Protein AF-0000000084541841 (afdb_homodimer)

Structure (mmCIF, N/CA/C/O backbone):
data_AF-0000000084541841-model_v1
#
loop_
_entity.id
_entity.type
_entity.pdbx_description
1 polymer 'Ribbon-helix-helix protein CopG domain-containing protein'
#
loop_
_atom_site.group_PDB
_atom_site.id
_atom_site.type_symbol
_atom_site.label_atom_id
_atom_site.label_alt_id
_atom_site.label_comp_id
_atom_site.label_asym_id
_atom_site.label_entity_id
_atom_site.label_seq_id
_atom_site.pdbx_PDB_ins_code
_atom_site.Cartn_x
_atom_site.Cartn_y
_atom_site.Cartn_z
_atom_site.occupancy
_atom_site.B_iso_or_equiv
_atom_site.auth_seq_id
_atom_site.auth_comp_id
_atom_site.auth_asym_id
_atom_site.auth_atom_id
_atom_site.pdbx_PDB_model_num
ATOM 1 N N . MET A 1 1 ? 11.445 -7.281 19.172 1 79.75 1 MET A N 1
ATOM 2 C CA . MET A 1 1 ? 11.859 -5.898 18.953 1 79.75 1 MET A CA 1
ATOM 3 C C . MET A 1 1 ? 10.648 -5.008 18.688 1 79.75 1 MET A C 1
ATOM 5 O O . MET A 1 1 ? 9.617 -5.484 18.203 1 79.75 1 MET A O 1
ATOM 9 N N . PRO A 1 2 ? 10.758 -3.771 19.266 1 92.88 2 PRO A N 1
ATOM 10 C CA . PRO A 1 2 ? 9.594 -2.918 19.031 1 92.88 2 PRO A CA 1
ATOM 11 C C . PRO A 1 2 ? 9.375 -2.621 17.547 1 92.88 2 PRO A C 1
ATOM 13 O O . PRO A 1 2 ? 10.328 -2.664 16.75 1 92.88 2 PRO A O 1
ATOM 16 N N . ASN A 1 3 ? 8.164 -2.482 17.156 1 94.75 3 ASN A N 1
ATOM 17 C CA . ASN A 1 3 ? 7.832 -2.113 15.781 1 94.75 3 ASN A CA 1
ATOM 18 C C . ASN A 1 3 ? 8.453 -0.771 15.398 1 94.75 3 ASN A C 1
ATOM 20 O O . ASN A 1 3 ? 8.219 0.237 16.078 1 94.75 3 ASN A O 1
ATOM 24 N N . PRO A 1 4 ? 9.328 -0.775 14.398 1 97.44 4 PRO A N 1
ATOM 25 C CA . PRO A 1 4 ? 9.977 0.473 13.984 1 97.44 4 PRO A CA 1
ATOM 26 C C . PRO A 1 4 ? 8.969 1.56 13.609 1 97.44 4 PRO A C 1
ATOM 28 O O . PRO A 1 4 ? 7.867 1.253 13.148 1 97.44 4 PRO A O 1
ATOM 31 N N . PHE A 1 5 ? 9.398 2.795 13.852 1 97.62 5 PHE A N 1
ATOM 32 C CA . PHE A 1 5 ? 8.57 3.959 13.555 1 97.62 5 PHE A CA 1
ATOM 33 C C . PHE A 1 5 ? 8.789 4.43 12.125 1 97.62 5 PHE A C 1
ATOM 35 O O . PHE A 1 5 ? 9.922 4.555 11.672 1 97.62 5 PHE A O 1
ATOM 42 N N . LEU A 1 6 ? 7.727 4.625 11.43 1 98 6 LEU A N 1
ATOM 43 C CA . LEU A 1 6 ? 7.719 5.172 10.078 1 98 6 LEU A CA 1
ATOM 44 C C . LEU A 1 6 ? 7.148 6.586 10.07 1 98 6 LEU A C 1
ATOM 46 O O . LEU A 1 6 ? 6.004 6.801 10.477 1 98 6 LEU A O 1
ATOM 50 N N . GLY A 1 7 ? 7.961 7.555 9.648 1 98.25 7 GLY A N 1
ATOM 51 C CA . GLY A 1 7 ? 7.555 8.945 9.508 1 98.25 7 GLY A CA 1
ATOM 52 C C . GLY A 1 7 ? 7.82 9.516 8.125 1 98.25 7 GLY A C 1
ATOM 53 O O . GLY A 1 7 ? 8.961 9.531 7.668 1 98.25 7 GLY A O 1
ATOM 54 N N . VAL A 1 8 ? 6.785 9.953 7.457 1 97.81 8 VAL A N 1
ATOM 55 C CA . VAL A 1 8 ? 6.914 10.555 6.137 1 97.81 8 VAL A CA 1
ATOM 56 C C . VAL A 1 8 ? 5.879 11.664 5.969 1 97.81 8 VAL A C 1
ATOM 58 O O . VAL A 1 8 ? 4.852 11.672 6.652 1 97.81 8 VAL A O 1
ATOM 61 N N . ARG A 1 9 ? 6.234 12.648 5.148 1 97.56 9 ARG A N 1
ATOM 62 C CA . ARG A 1 9 ? 5.23 13.609 4.711 1 97.56 9 ARG A CA 1
ATOM 63 C C . ARG A 1 9 ? 4.574 13.164 3.41 1 97.56 9 ARG A C 1
ATOM 65 O O . ARG A 1 9 ? 5.254 12.68 2.5 1 97.56 9 ARG A O 1
ATOM 72 N N . ILE A 1 10 ? 3.238 13.273 3.4 1 97.88 10 ILE A N 1
ATOM 73 C CA . ILE A 1 10 ? 2.525 12.781 2.229 1 97.88 10 ILE A CA 1
ATOM 74 C C . ILE A 1 10 ? 1.643 13.883 1.654 1 97.88 10 ILE A C 1
ATOM 76 O O . ILE A 1 10 ? 1.22 14.789 2.377 1 97.88 10 ILE A O 1
ATOM 80 N N . PRO A 1 11 ? 1.399 13.805 0.34 1 96.62 11 PRO A N 1
ATOM 81 C CA . PRO A 1 11 ? 0.497 14.797 -0.254 1 96.62 11 PRO A CA 1
ATOM 82 C C . PRO A 1 11 ? -0.875 14.82 0.415 1 96.62 11 PRO A C 1
ATOM 84 O O . PRO A 1 11 ? -1.366 13.781 0.864 1 96.62 11 PRO A O 1
ATOM 87 N N . SER A 1 12 ? -1.496 15.977 0.387 1 96.69 12 SER A N 1
ATOM 88 C CA . SER A 1 12 ? -2.797 16.172 1.02 1 96.69 12 SER A CA 1
ATOM 89 C C . SER A 1 12 ? -3.846 15.234 0.425 1 96.69 12 SER A C 1
ATOM 91 O O . SER A 1 12 ? -4.719 14.734 1.14 1 96.69 12 SER A O 1
ATOM 93 N N . GLU A 1 13 ? -3.83 14.969 -0.85 1 94.81 13 GLU A N 1
ATOM 94 C CA . GLU A 1 13 ? -4.785 14.094 -1.521 1 94.81 13 GLU A CA 1
ATOM 95 C C . GLU A 1 13 ? -4.719 12.672 -0.965 1 94.81 13 GLU A C 1
ATOM 97 O O . GLU A 1 13 ? -5.75 12.016 -0.794 1 94.81 13 GLU A O 1
ATOM 102 N N . VAL A 1 14 ? -3.488 12.203 -0.691 1 96.5 14 VAL A N 1
ATOM 103 C CA . VAL A 1 14 ? -3.281 10.859 -0.171 1 96.5 14 VAL A CA 1
ATOM 104 C C . VAL A 1 14 ? -3.732 10.789 1.287 1 96.5 14 VAL A C 1
ATOM 106 O O . VAL A 1 14 ? -4.387 9.828 1.698 1 96.5 14 VAL A O 1
ATOM 109 N N . HIS A 1 15 ? -3.396 11.789 2.035 1 97.94 15 HIS A N 1
ATOM 110 C CA . HIS A 1 15 ? -3.803 11.852 3.434 1 97.94 15 HIS A CA 1
ATOM 111 C C . HIS A 1 15 ? -5.324 11.852 3.566 1 97.94 15 HIS A C 1
ATOM 113 O O . HIS A 1 15 ? -5.875 11.141 4.41 1 97.94 15 HIS A O 1
ATOM 119 N N . GLU A 1 16 ? -5.934 12.68 2.738 1 96.81 16 GLU A N 1
ATOM 120 C CA . GLU A 1 16 ? -7.391 12.789 2.768 1 96.81 16 GLU A CA 1
ATOM 121 C C . GLU A 1 16 ? -8.047 11.461 2.396 1 96.81 16 GLU A C 1
ATOM 123 O O . GLU A 1 16 ? -9.039 11.062 3.008 1 96.81 16 GLU A O 1
ATOM 128 N N . ALA A 1 17 ? -7.484 10.773 1.416 1 95.12 17 ALA A N 1
ATOM 129 C CA . ALA A 1 17 ? -8 9.469 1.017 1 95.12 17 ALA A CA 1
ATOM 130 C C . ALA A 1 17 ? -7.828 8.445 2.137 1 95.12 17 ALA A C 1
ATOM 132 O O . ALA A 1 17 ? -8.719 7.625 2.377 1 95.12 17 ALA A O 1
ATOM 133 N N . LEU A 1 18 ? -6.66 8.508 2.824 1 97.62 18 LEU A N 1
ATOM 134 C CA . LEU A 1 18 ? -6.379 7.617 3.947 1 97.62 18 LEU A CA 1
ATOM 135 C C . LEU A 1 18 ? -7.383 7.832 5.074 1 97.62 18 LEU A C 1
ATOM 137 O O . LEU A 1 18 ? -7.945 6.871 5.605 1 97.62 18 LEU A O 1
ATOM 141 N N . MET A 1 19 ? -7.68 9.062 5.363 1 97.81 19 MET A N 1
ATOM 142 C CA . MET A 1 19 ? -8.609 9.383 6.445 1 97.81 19 MET A CA 1
ATOM 143 C C . MET A 1 19 ? -10.031 9 6.07 1 97.81 19 MET A C 1
ATOM 145 O O . MET A 1 19 ? -10.805 8.555 6.922 1 97.81 19 MET A O 1
ATOM 149 N N . ALA A 1 20 ? -10.398 9.203 4.812 1 95.5 20 ALA A N 1
ATOM 150 C CA . ALA A 1 20 ? -11.719 8.773 4.336 1 95.5 20 ALA A CA 1
ATOM 151 C C . ALA A 1 20 ? -11.891 7.266 4.492 1 95.5 20 ALA A C 1
ATOM 153 O O . ALA A 1 20 ? -12.961 6.797 4.891 1 95.5 20 ALA A O 1
ATOM 154 N N . ARG A 1 21 ? -10.789 6.5 4.168 1 94.5 21 ARG A N 1
ATOM 155 C CA . ARG A 1 21 ? -10.828 5.047 4.301 1 94.5 21 ARG A CA 1
ATOM 156 C C . ARG A 1 21 ? -10.961 4.637 5.766 1 94.5 21 ARG A C 1
ATOM 158 O O . ARG A 1 21 ? -11.664 3.674 6.082 1 94.5 21 ARG A O 1
ATOM 165 N N . VAL A 1 22 ? -10.328 5.363 6.672 1 95.94 22 VAL A N 1
ATOM 166 C CA . VAL A 1 22 ? -10.43 5.117 8.109 1 95.94 22 VAL A CA 1
ATOM 167 C C . VAL A 1 22 ? -11.891 5.262 8.547 1 95.94 22 VAL A C 1
ATOM 169 O O . VAL A 1 22 ? -12.406 4.41 9.273 1 95.94 22 VAL A O 1
ATOM 172 N N . LYS A 1 23 ? -12.461 6.305 8.023 1 95.12 23 LYS A N 1
ATOM 173 C CA . LYS A 1 23 ? -13.844 6.605 8.398 1 95.12 23 LYS A CA 1
ATOM 174 C C . LYS A 1 23 ? -14.805 5.551 7.863 1 95.12 23 LYS A C 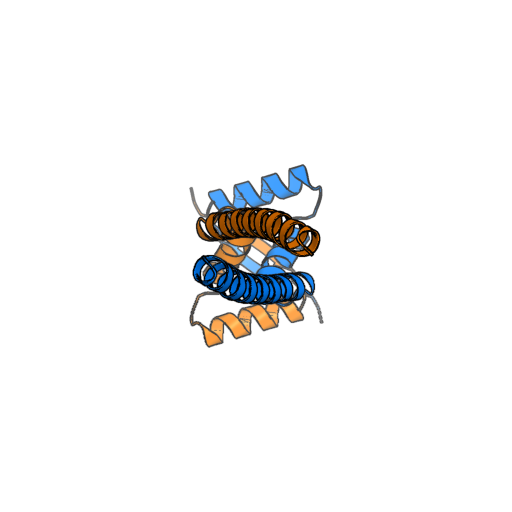1
ATOM 176 O O . LYS A 1 23 ? -15.734 5.141 8.562 1 95.12 23 LYS A O 1
ATOM 181 N N . ILE A 1 24 ? -14.586 5.066 6.664 1 89.88 24 ILE A N 1
ATOM 182 C CA . ILE A 1 24 ? -15.484 4.145 5.969 1 89.88 24 ILE A CA 1
ATOM 183 C C . ILE A 1 24 ? -15.336 2.744 6.559 1 89.88 24 ILE A C 1
ATOM 185 O O . ILE A 1 24 ? -16.328 2.047 6.762 1 89.88 24 ILE A O 1
ATOM 189 N N . THR A 1 25 ? -14.125 2.312 6.898 1 89.75 25 THR A N 1
ATOM 190 C CA . THR A 1 25 ? -13.852 0.924 7.254 1 89.75 25 THR A CA 1
ATOM 191 C C . THR A 1 25 ? -13.781 0.76 8.773 1 89.75 25 THR A C 1
ATOM 193 O O . THR A 1 25 ? -13.914 -0.351 9.289 1 89.75 25 THR A O 1
ATOM 196 N N . GLY A 1 26 ? -13.438 1.847 9.477 1 93.25 26 GLY A N 1
ATOM 197 C CA . GLY A 1 26 ? -13.211 1.764 10.914 1 93.25 26 GLY A CA 1
ATOM 198 C C . GLY A 1 26 ? -11.836 1.229 11.266 1 93.25 26 GLY A C 1
ATOM 199 O O . GLY A 1 26 ? -11.5 1.084 12.445 1 93.25 26 GLY A O 1
ATOM 200 N N . GLN A 1 27 ? -11.031 0.868 10.281 1 92.25 27 GLN A N 1
ATOM 201 C CA . GLN A 1 27 ? -9.656 0.434 10.5 1 92.25 27 GLN A CA 1
ATOM 202 C C . GLN A 1 27 ? -8.781 1.595 10.961 1 92.25 27 GLN A C 1
ATOM 204 O O . GLN A 1 27 ? -9.062 2.754 10.656 1 92.25 27 GLN A O 1
ATOM 209 N N . SER A 1 28 ? -7.766 1.261 11.711 1 96.88 28 SER A N 1
ATOM 210 C CA . SER A 1 28 ? -6.84 2.299 12.148 1 96.88 28 SER A CA 1
ATOM 211 C C . SER A 1 28 ? -5.953 2.77 11 1 96.88 28 SER A C 1
ATOM 213 O O . SER A 1 28 ? -5.746 2.039 10.031 1 96.88 28 SER A O 1
ATOM 215 N N . LYS A 1 29 ? -5.484 3.916 11.141 1 96.88 29 LYS A N 1
ATOM 216 C CA . LYS A 1 29 ? -4.516 4.477 10.203 1 96.88 29 LYS A CA 1
ATOM 217 C C . LYS A 1 29 ? -3.307 3.557 10.047 1 96.88 29 LYS A C 1
ATOM 219 O O . LYS A 1 29 ? -2.85 3.307 8.93 1 96.88 29 LYS A O 1
ATOM 224 N N . SER A 1 30 ? -2.805 3.049 11.117 1 97.19 30 SER A N 1
ATOM 225 C CA . SER A 1 30 ? -1.655 2.15 11.125 1 97.19 30 SER A CA 1
ATOM 226 C C . SER A 1 30 ? -1.941 0.879 10.328 1 97.19 30 SER A C 1
ATOM 228 O O . SER A 1 30 ? -1.12 0.451 9.516 1 97.19 30 SER A O 1
ATOM 230 N N . ASP A 1 31 ? -3.092 0.378 10.594 1 96.19 31 ASP A N 1
ATOM 231 C CA . ASP A 1 31 ? -3.471 -0.85 9.898 1 96.19 31 ASP 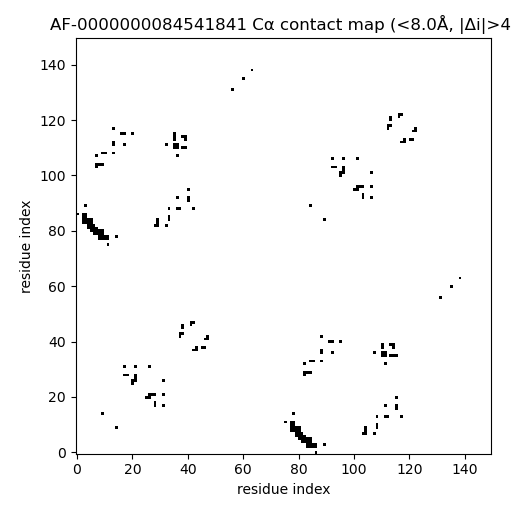A CA 1
ATOM 232 C C . ASP A 1 31 ? -3.533 -0.632 8.391 1 96.19 31 ASP A C 1
ATOM 234 O O . ASP A 1 31 ? -3.074 -1.475 7.617 1 96.19 31 ASP A O 1
ATOM 238 N N . LEU A 1 32 ? -4.098 0.496 7.957 1 96.44 32 LEU A N 1
ATOM 239 C CA . LEU A 1 32 ? -4.242 0.795 6.539 1 96.44 32 LEU A CA 1
ATOM 240 C C . LEU A 1 32 ? -2.879 0.996 5.883 1 96.44 32 LEU A C 1
ATOM 242 O O . LEU A 1 32 ? -2.639 0.504 4.777 1 96.44 32 LEU A O 1
ATOM 246 N N . VAL A 1 33 ? -1.955 1.637 6.574 1 98 33 VAL A N 1
ATOM 247 C CA . VAL A 1 33 ? -0.614 1.873 6.051 1 98 33 VAL A CA 1
ATOM 248 C C . VAL A 1 33 ? 0.137 0.548 5.938 1 98 33 VAL A C 1
ATOM 250 O O . VAL A 1 33 ? 0.788 0.281 4.926 1 98 33 VAL A O 1
ATOM 253 N N . ILE A 1 34 ? 0.007 -0.263 6.953 1 97.12 34 ILE A N 1
ATOM 254 C CA . ILE A 1 34 ? 0.671 -1.562 6.961 1 97.12 34 ILE A CA 1
ATOM 255 C C . ILE A 1 34 ? 0.133 -2.424 5.82 1 97.12 34 ILE A C 1
ATOM 257 O O . ILE A 1 34 ? 0.906 -3.047 5.09 1 97.12 34 ILE A O 1
ATOM 261 N N . ASP A 1 35 ? -1.195 -2.369 5.625 1 93.94 35 ASP A N 1
ATOM 262 C CA . ASP A 1 35 ? -1.812 -3.15 4.555 1 93.94 35 ASP A CA 1
ATOM 263 C C . ASP A 1 35 ? -1.359 -2.656 3.182 1 93.94 35 ASP A C 1
ATOM 265 O O . ASP A 1 35 ? -1.083 -3.459 2.289 1 93.94 35 ASP A O 1
ATOM 269 N N . ALA A 1 36 ? -1.32 -1.38 3.014 1 93.62 36 ALA A N 1
ATOM 270 C CA . ALA A 1 36 ? -0.877 -0.783 1.757 1 93.62 36 ALA A CA 1
ATOM 271 C C . ALA A 1 36 ? 0.559 -1.185 1.435 1 93.62 36 ALA A C 1
ATOM 273 O O . ALA A 1 36 ? 0.859 -1.593 0.311 1 93.62 36 ALA A O 1
ATOM 274 N N . LEU A 1 37 ? 1.439 -1.211 2.439 1 96 37 LEU A N 1
ATOM 275 C CA . LEU A 1 37 ? 2.848 -1.536 2.242 1 96 37 LEU A CA 1
ATOM 276 C C . LEU A 1 37 ? 3.029 -3.023 1.957 1 96 37 LEU A C 1
ATOM 278 O O . LEU A 1 37 ? 3.795 -3.4 1.068 1 96 37 LEU A O 1
ATOM 282 N N . ARG A 1 38 ? 2.303 -3.789 2.678 1 93.44 38 ARG A N 1
ATOM 283 C CA . ARG A 1 38 ? 2.391 -5.227 2.436 1 93.44 38 ARG A CA 1
ATOM 284 C C . ARG A 1 38 ? 1.979 -5.566 1.007 1 93.44 38 ARG A C 1
ATOM 286 O O . ARG A 1 38 ? 2.643 -6.359 0.336 1 93.44 38 ARG A O 1
ATOM 293 N N . SER A 1 39 ? 0.864 -4.973 0.621 1 88.31 39 SER A N 1
ATOM 294 C CA . SER A 1 39 ? 0.364 -5.199 -0.731 1 88.31 39 SER A CA 1
ATOM 295 C C . SER A 1 39 ? 1.36 -4.719 -1.778 1 88.31 39 SER A C 1
ATOM 297 O O . SER A 1 39 ? 1.662 -5.434 -2.734 1 88.31 39 SER A O 1
ATOM 299 N N . TYR A 1 40 ? 1.85 -3.59 -1.587 1 88.44 40 TYR A N 1
ATOM 300 C CA . TYR A 1 40 ? 2.725 -2.934 -2.553 1 88.44 40 TYR A CA 1
ATOM 301 C C . TYR A 1 40 ? 4.062 -3.656 -2.652 1 88.44 40 TYR A C 1
ATOM 303 O O . TYR A 1 40 ? 4.617 -3.799 -3.744 1 88.44 40 TYR A O 1
ATOM 311 N N . LEU A 1 41 ? 4.586 -4.211 -1.559 1 90.56 41 LEU A N 1
ATOM 312 C CA . LEU A 1 41 ? 5.906 -4.82 -1.477 1 90.56 41 LEU A CA 1
ATOM 313 C C . LEU A 1 41 ? 5.836 -6.316 -1.755 1 90.56 41 LEU A C 1
ATOM 315 O O . LEU A 1 41 ? 6.867 -6.988 -1.826 1 90.56 41 LEU A O 1
ATOM 319 N N . GLY A 1 42 ? 4.543 -6.766 -1.857 1 84.25 42 GLY A N 1
ATOM 320 C CA . GLY A 1 42 ? 4.371 -8.164 -2.211 1 84.25 42 GLY A CA 1
ATOM 321 C C . GLY A 1 42 ? 4.508 -9.102 -1.023 1 84.25 42 GLY A C 1
ATOM 322 O O . GLY A 1 42 ? 4.957 -10.242 -1.172 1 84.25 42 GLY A O 1
ATOM 323 N N . ILE A 1 43 ? 4.336 -8.648 0.127 1 79.88 43 ILE A N 1
ATOM 324 C CA . ILE A 1 43 ? 4.453 -9.445 1.344 1 79.88 43 ILE A CA 1
ATOM 325 C C . ILE A 1 43 ? 3.1 -10.055 1.692 1 79.88 43 ILE A C 1
ATOM 327 O O . ILE A 1 43 ? 3.023 -11.016 2.467 1 79.88 43 ILE A O 1
ATOM 331 N N . SER A 1 44 ? 2.002 -9.641 1.043 1 68.12 44 SER A N 1
ATOM 332 C CA . SER A 1 44 ? 0.701 -10.188 1.406 1 68.12 44 SER A CA 1
ATOM 333 C C . SER A 1 44 ? 0.347 -11.391 0.536 1 68.12 44 SER A C 1
ATOM 335 O O . SER A 1 44 ? 0.599 -11.383 -0.67 1 68.12 44 SER A O 1
ATOM 337 N N . PRO A 1 45 ? -0.037 -12.422 1.348 1 58.69 45 PRO A N 1
ATOM 338 C CA . PRO A 1 45 ? -0.505 -13.602 0.625 1 58.69 45 PRO A CA 1
ATOM 339 C C . PRO A 1 45 ? -1.495 -13.266 -0.488 1 58.69 45 PRO A C 1
ATOM 341 O O . PRO A 1 45 ? -1.507 -13.922 -1.531 1 58.69 45 PRO A O 1
ATOM 344 N N . GLN A 1 46 ? -2.172 -12.266 -0.222 1 56.59 46 GLN A N 1
ATOM 345 C CA . GLN A 1 46 ? -3.229 -11.922 -1.168 1 56.59 46 GLN A CA 1
ATOM 346 C C . GLN A 1 46 ? -2.645 -11.445 -2.496 1 56.59 46 GLN A C 1
ATOM 348 O O . GLN A 1 46 ? -3.15 -11.797 -3.564 1 56.59 46 GLN A O 1
ATOM 353 N N . GLN A 1 47 ? -1.575 -10.523 -2.393 1 55.34 47 GLN A N 1
ATOM 354 C CA . GLN A 1 47 ? -0.936 -10.102 -3.635 1 55.34 47 GLN A CA 1
ATOM 355 C C . GLN A 1 47 ? -0.365 -11.297 -4.395 1 55.34 47 GLN A C 1
ATOM 357 O O . GLN A 1 47 ? -0.438 -11.352 -5.621 1 55.34 47 GLN A O 1
ATOM 362 N N . GLU A 1 48 ? 0.17 -12.172 -3.508 1 55.44 48 GLU A N 1
ATOM 363 C CA . GLU A 1 48 ? 0.644 -13.406 -4.125 1 55.44 48 GLU A CA 1
ATOM 364 C C . GLU A 1 48 ? -0.488 -14.133 -4.848 1 55.44 48 GLU A C 1
ATOM 366 O O . GLU A 1 48 ? -0.292 -14.664 -5.941 1 55.44 48 GLU A O 1
ATOM 371 N N . LYS A 1 49 ? -1.487 -14.07 -4.195 1 57.78 49 LYS A N 1
ATOM 372 C CA . LYS A 1 49 ? -2.646 -14.734 -4.785 1 57.78 49 LYS A CA 1
ATOM 373 C C . LYS A 1 49 ? -3.127 -14 -6.031 1 57.78 49 LYS A C 1
ATOM 375 O O . LYS A 1 49 ? -3.451 -14.625 -7.043 1 57.78 49 LYS A O 1
ATOM 380 N N . LEU A 1 50 ? -3.139 -12.695 -5.988 1 58.12 50 LEU A N 1
ATOM 381 C CA . LEU A 1 50 ? -3.516 -11.883 -7.141 1 58.12 50 LEU A CA 1
ATOM 382 C C . LEU A 1 50 ? -2.545 -12.094 -8.297 1 58.12 50 LEU A C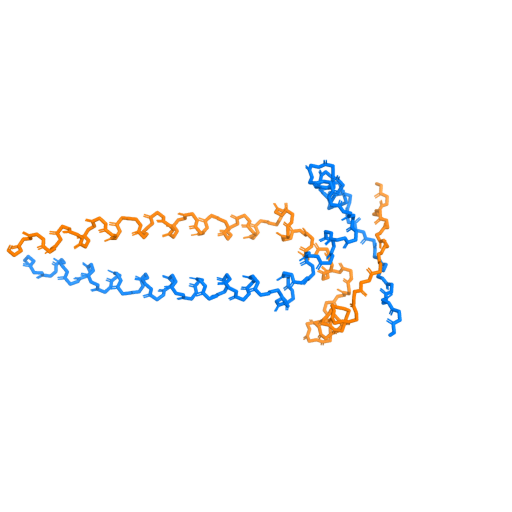 1
ATOM 384 O O . LEU A 1 50 ? -2.965 -12.211 -9.453 1 58.12 50 LEU A O 1
ATOM 388 N N . ASP A 1 51 ? -1.354 -12.094 -7.93 1 58.03 51 ASP A N 1
ATOM 389 C CA . ASP A 1 51 ? -0.332 -12.375 -8.938 1 58.03 51 ASP A CA 1
ATOM 390 C C . ASP A 1 51 ? -0.545 -13.742 -9.57 1 58.03 51 ASP A C 1
ATOM 392 O O . ASP A 1 51 ? -0.423 -13.898 -10.789 1 58.03 51 ASP A O 1
ATOM 396 N N . GLN A 1 52 ? -0.913 -14.633 -8.773 1 58.47 52 GLN A N 1
ATOM 397 C CA . GLN A 1 52 ? -1.186 -15.984 -9.266 1 58.47 52 GLN A CA 1
ATOM 398 C C . GLN A 1 52 ? -2.426 -16 -10.156 1 58.47 52 GLN A C 1
ATOM 400 O O . GLN A 1 52 ? -2.451 -16.688 -11.18 1 58.47 52 GLN A O 1
ATOM 405 N N . LEU A 1 53 ? -3.318 -15.219 -9.742 1 58.44 53 LEU A N 1
ATOM 406 C CA . LEU A 1 53 ? -4.547 -15.141 -10.523 1 58.44 53 LEU A CA 1
ATOM 407 C C . LEU A 1 53 ? -4.289 -14.469 -11.875 1 58.44 53 LEU A C 1
ATOM 409 O O . LEU A 1 53 ? -4.832 -14.891 -12.898 1 58.44 53 LEU A O 1
ATOM 413 N N . GLU A 1 54 ? -3.488 -13.516 -11.805 1 58.94 54 GLU A N 1
ATOM 414 C CA . GLU A 1 54 ? -3.127 -12.812 -13.039 1 58.94 54 GLU A CA 1
ATOM 415 C C . GLU A 1 54 ? -2.377 -13.734 -14 1 58.94 54 GLU A C 1
ATOM 417 O O . GLU A 1 54 ? -2.621 -13.719 -15.203 1 58.94 54 GLU A O 1
ATOM 422 N N . VAL A 1 55 ? -1.518 -14.461 -13.516 1 60.94 55 VAL A N 1
ATOM 423 C CA . VAL A 1 55 ? -0.764 -15.422 -14.312 1 60.94 55 VAL A CA 1
ATOM 424 C C . VAL A 1 55 ? -1.712 -16.469 -14.898 1 60.94 55 VAL A C 1
ATOM 426 O O . VAL A 1 55 ? -1.635 -16.797 -16.078 1 60.94 55 VAL A O 1
ATOM 429 N N . ARG A 1 56 ? -2.578 -16.922 -14.102 1 60.84 56 ARG A N 1
ATOM 430 C CA . ARG A 1 56 ? -3.543 -17.922 -14.547 1 60.84 56 ARG A CA 1
ATOM 431 C C . ARG A 1 56 ? -4.48 -17.344 -15.602 1 60.84 56 ARG A C 1
ATOM 433 O O . ARG A 1 56 ? -4.785 -18.016 -16.594 1 60.84 56 ARG A O 1
ATOM 440 N N . LEU A 1 57 ? -4.824 -16.141 -15.422 1 62.72 57 LEU A N 1
ATOM 441 C CA . LEU A 1 57 ? -5.684 -15.445 -16.375 1 62.72 57 LEU A CA 1
ATOM 442 C C . LEU A 1 57 ? -4.977 -15.266 -17.719 1 62.72 57 LEU A C 1
ATOM 444 O O . LEU A 1 57 ? -5.57 -15.508 -18.766 1 62.72 57 LEU A O 1
ATOM 448 N N . SER A 1 58 ? -3.805 -14.852 -17.641 1 62.03 58 SER A N 1
ATOM 449 C CA . SER A 1 58 ? -3.02 -14.672 -18.859 1 62.03 58 SER A CA 1
ATOM 450 C C . SER A 1 58 ? -2.852 -15.992 -19.609 1 62.03 58 SER A C 1
ATOM 452 O O . SER A 1 58 ? -2.924 -16.031 -20.844 1 62.03 58 SER A O 1
ATOM 454 N N . ALA A 1 59 ? -2.635 -17.047 -18.922 1 61.75 59 ALA A N 1
ATOM 455 C CA . ALA A 1 59 ? -2.488 -18.359 -19.516 1 61.75 59 ALA A CA 1
ATOM 456 C C . ALA A 1 59 ? -3.785 -18.812 -20.172 1 61.75 59 ALA A C 1
ATOM 458 O O . ALA A 1 59 ? -3.766 -19.391 -21.266 1 61.75 59 ALA A O 1
ATOM 459 N N . LEU A 1 60 ? -4.809 -18.531 -19.531 1 61.19 60 LEU A N 1
ATOM 460 C CA . LEU A 1 60 ? -6.125 -18.875 -20.047 1 61.19 60 LEU A CA 1
ATOM 461 C C . LEU A 1 60 ? -6.453 -18.078 -21.297 1 61.19 60 LEU A C 1
ATOM 463 O O . LEU A 1 60 ? -7.004 -18.625 -22.266 1 61.19 60 LEU A O 1
ATOM 467 N N . GLU A 1 61 ? -6.082 -16.828 -21.297 1 60.53 61 GLU A N 1
ATOM 468 C CA . GLU A 1 61 ? -6.285 -15.961 -22.453 1 60.53 61 GLU A CA 1
ATOM 469 C C . GLU A 1 61 ? -5.48 -16.453 -23.656 1 60.53 61 GLU A C 1
ATOM 471 O O . GLU A 1 61 ? -5.977 -16.438 -24.781 1 60.53 61 GLU A O 1
ATOM 476 N N . PHE A 1 62 ? -4.355 -16.859 -23.391 1 61.72 62 PHE A N 1
ATOM 477 C CA . PHE A 1 62 ? -3.492 -17.391 -24.438 1 61.72 62 PHE A CA 1
ATOM 478 C C . PHE A 1 62 ? -4.094 -18.641 -25.047 1 61.72 62 PHE A C 1
ATOM 480 O O . PHE A 1 62 ? -4.125 -18.797 -26.281 1 61.72 62 PHE A O 1
ATOM 487 N N . LYS A 1 63 ? -4.594 -19.516 -24.234 1 62.81 63 LYS A N 1
ATOM 488 C CA . LYS A 1 63 ? -5.203 -20.75 -24.688 1 62.81 63 LYS A CA 1
ATOM 489 C C . LYS A 1 63 ? -6.465 -20.484 -25.5 1 62.81 63 LYS A C 1
ATOM 491 O O . LYS A 1 63 ? -6.707 -21.141 -26.516 1 62.81 63 LYS A O 1
ATOM 496 N N . LEU A 1 64 ? -7.23 -19.531 -25.078 1 60.94 64 LEU A N 1
ATOM 497 C CA . LEU A 1 64 ? -8.461 -19.141 -25.766 1 60.94 64 LEU A CA 1
ATOM 498 C C . LEU A 1 64 ? -8.156 -18.531 -27.125 1 60.94 64 LEU A C 1
ATOM 500 O O . LEU A 1 64 ? -8.867 -18.781 -28.094 1 60.94 64 LEU A O 1
ATOM 504 N N . GLU A 1 65 ? -7.152 -17.703 -27.125 1 65.12 65 GLU A N 1
ATOM 505 C CA . GLU A 1 65 ? -6.715 -17.125 -28.391 1 65.12 65 GLU A CA 1
ATOM 506 C C . GLU A 1 65 ? -6.289 -18.188 -29.391 1 65.12 65 GLU A C 1
ATOM 508 O O . GLU A 1 65 ? -6.586 -18.094 -30.578 1 65.12 65 GLU A O 1
ATOM 513 N N . GLN A 1 66 ? -5.719 -19.234 -28.906 1 61.81 66 GLN A N 1
ATOM 514 C CA . GLN A 1 66 ? -5.262 -20.328 -29.75 1 61.81 66 GLN A CA 1
ATOM 515 C C . GLN A 1 66 ? -6.434 -21.156 -30.266 1 61.81 66 GLN A C 1
ATOM 517 O O . GLN A 1 66 ? -6.438 -21.594 -31.422 1 61.81 66 GLN A O 1
ATOM 522 N N . LEU A 1 67 ? -7.41 -21.312 -29.422 1 60.62 67 LEU A N 1
ATOM 523 C CA . LEU A 1 67 ? -8.586 -22.094 -29.797 1 60.62 67 LEU A CA 1
ATOM 524 C C . LEU A 1 67 ? -9.477 -21.312 -30.75 1 60.62 67 LEU A C 1
ATOM 526 O O . LEU A 1 67 ? -10.094 -21.891 -31.656 1 60.62 67 LEU A O 1
ATOM 530 N N . GLY A 1 68 ? -9.68 -20.062 -30.469 1 60.09 68 GLY A N 1
ATOM 531 C CA . GLY A 1 68 ? -10.445 -19.203 -31.359 1 60.09 68 GLY A CA 1
ATOM 532 C C . GLY A 1 68 ? -9.836 -19.094 -32.75 1 60.09 68 GLY A C 1
ATOM 533 O O . GLY A 1 68 ? -10.562 -18.984 -33.75 1 60.09 68 GLY A O 1
ATOM 534 N N . GLU A 1 69 ? -8.562 -19.016 -32.906 1 61.78 69 GLU A N 1
ATOM 535 C CA . GLU A 1 69 ? -7.918 -18.984 -34.188 1 61.78 69 GLU A CA 1
ATOM 536 C C . GLU A 1 69 ? -8.133 -20.297 -34.938 1 61.78 69 GLU A C 1
ATOM 538 O O . GLU A 1 69 ? -8.266 -20.312 -36.188 1 61.78 69 GLU A O 1
ATOM 543 N N . GLU A 1 70 ? -8.219 -21.375 -34.312 1 55.09 70 GLU A N 1
ATOM 544 C CA . GLU A 1 70 ? -8.461 -22.656 -34.969 1 55.09 70 GLU A CA 1
ATOM 545 C C . GLU A 1 70 ? -9.914 -22.781 -35.438 1 55.09 70 GLU A C 1
ATOM 547 O O . GLU A 1 70 ? -10.195 -23.438 -36.438 1 55.09 70 GLU A O 1
ATOM 552 N N . SER A 1 71 ? -10.805 -22.234 -34.719 1 55.84 71 SER A N 1
ATOM 553 C CA . SER A 1 71 ? -12.195 -22.359 -35.156 1 55.84 71 SER A CA 1
ATOM 554 C C . SER A 1 71 ? -12.445 -21.594 -36.438 1 55.84 71 SER A C 1
ATOM 556 O O . SER A 1 71 ? -13.414 -21.875 -37.156 1 55.84 71 SER A O 1
ATOM 558 N N . HIS A 1 72 ? -11.742 -20.578 -36.656 1 55.75 72 HIS A N 1
ATOM 559 C CA . HIS A 1 72 ? -11.984 -19.891 -37.938 1 55.75 72 HIS A CA 1
ATOM 560 C C . HIS A 1 72 ? -11.367 -20.656 -39.094 1 55.75 72 HIS A C 1
ATOM 562 O O . HIS A 1 72 ? -11.602 -20.328 -40.25 1 55.75 72 HIS A O 1
ATOM 568 N N . SER A 1 73 ? -10.453 -21.516 -38.875 1 53.84 73 SER A N 1
ATOM 569 C CA . SER A 1 73 ? -9.906 -22.188 -40.062 1 53.84 73 SER A CA 1
ATOM 570 C C . SER A 1 73 ? -10.836 -23.297 -40.562 1 53.84 73 SER A C 1
ATOM 572 O O . SER A 1 73 ? -10.594 -23.891 -41.594 1 53.84 73 SER A O 1
ATOM 574 N N . ASP A 1 74 ? -11.617 -23.812 -39.719 1 50.72 74 ASP A N 1
ATOM 575 C CA . ASP A 1 74 ? -12.375 -24.922 -40.312 1 50.72 74 ASP A CA 1
ATOM 576 C C . ASP A 1 74 ? -13.531 -24.422 -41.156 1 50.72 74 ASP A C 1
ATOM 578 O O . ASP A 1 74 ? -14.273 -25.203 -41.75 1 50.72 74 ASP A O 1
ATOM 582 N N . ASP A 1 75 ? -13.719 -23.125 -41.344 1 38.69 75 ASP A N 1
ATOM 583 C CA . ASP A 1 75 ? -14.648 -22.984 -42.469 1 38.69 75 ASP A CA 1
ATOM 584 C C . ASP A 1 75 ? -13.93 -23.156 -43.812 1 38.69 75 ASP A C 1
ATOM 586 O O . ASP A 1 75 ? -12.797 -22.703 -43.969 1 38.69 75 ASP A O 1
ATOM 590 N N . MET B 1 1 ? -0.77 24.172 0.97 1 79.5 1 MET B N 1
ATOM 591 C CA . MET B 1 1 ? -0.632 23.641 2.324 1 79.5 1 MET B CA 1
ATOM 592 C C . MET B 1 1 ? 0.491 22.609 2.398 1 79.5 1 MET B C 1
ATOM 594 O O . MET B 1 1 ? 0.823 21.969 1.396 1 79.5 1 MET B O 1
ATOM 598 N N . PRO B 1 2 ? 1.252 22.688 3.555 1 93.19 2 PRO B N 1
ATOM 599 C CA . PRO B 1 2 ? 2.338 21.719 3.641 1 93.19 2 PRO B CA 1
ATOM 600 C C . PRO B 1 2 ? 1.833 20.266 3.629 1 93.19 2 PRO B C 1
ATOM 602 O O . PRO B 1 2 ? 0.688 20.016 4.008 1 93.19 2 PRO B O 1
ATOM 605 N N . ASN B 1 3 ? 2.596 19.406 3.062 1 94.88 3 ASN B N 1
ATOM 606 C CA . ASN B 1 3 ? 2.266 17.984 3.059 1 94.88 3 ASN B CA 1
ATOM 607 C C . ASN B 1 3 ? 2.146 17.438 4.477 1 94.88 3 ASN B C 1
ATOM 609 O O . ASN B 1 3 ? 3.08 17.562 5.273 1 94.88 3 ASN B O 1
ATOM 613 N N . PRO B 1 4 ? 0.976 16.938 4.828 1 97.44 4 PRO B N 1
ATOM 614 C CA . PRO B 1 4 ? 0.776 16.406 6.176 1 97.44 4 PRO B CA 1
ATOM 615 C C . PRO B 1 4 ? 1.774 15.305 6.531 1 97.44 4 PRO B C 1
ATOM 617 O O . PRO B 1 4 ? 2.23 14.57 5.648 1 97.44 4 PRO B O 1
ATOM 620 N N . PHE B 1 5 ? 2.078 15.242 7.812 1 97.69 5 PHE B N 1
ATOM 621 C CA . PHE B 1 5 ? 3.01 14.25 8.336 1 97.69 5 PHE B CA 1
ATOM 622 C C . PHE B 1 5 ? 2.281 12.961 8.695 1 97.69 5 PHE B C 1
ATOM 624 O O . PHE B 1 5 ? 1.231 12.992 9.344 1 97.69 5 PHE B O 1
ATOM 631 N N . LEU B 1 6 ? 2.812 11.875 8.234 1 98 6 LEU B N 1
ATOM 632 C CA . LEU B 1 6 ? 2.322 10.539 8.547 1 98 6 LEU B CA 1
ATOM 633 C C . LEU B 1 6 ? 3.309 9.797 9.445 1 98 6 LEU B C 1
ATOM 635 O O . LEU B 1 6 ? 4.469 9.602 9.07 1 98 6 LEU B O 1
ATOM 639 N N . GLY B 1 7 ? 2.861 9.422 10.641 1 98.25 7 GLY B N 1
ATOM 640 C CA . GLY B 1 7 ? 3.652 8.656 11.594 1 98.25 7 GLY B CA 1
ATOM 641 C C . GLY B 1 7 ? 2.953 7.398 12.07 1 98.25 7 GLY B C 1
ATOM 642 O O . GLY B 1 7 ? 1.857 7.465 12.633 1 98.25 7 GLY B O 1
ATOM 643 N N . VAL B 1 8 ? 3.555 6.258 11.836 1 97.81 8 VAL B N 1
ATOM 644 C CA . VAL B 1 8 ? 3.002 4.98 12.281 1 97.81 8 VAL B CA 1
ATOM 645 C C . VAL B 1 8 ? 4.137 4.031 12.656 1 97.81 8 VAL B C 1
ATOM 647 O O . VAL B 1 8 ? 5.27 4.188 12.195 1 97.81 8 VAL B O 1
ATOM 650 N N . ARG B 1 9 ? 3.834 3.123 13.594 1 97.5 9 ARG B N 1
ATOM 651 C CA . ARG B 1 9 ? 4.742 2.006 13.828 1 97.5 9 ARG B CA 1
ATOM 652 C C . ARG B 1 9 ? 4.371 0.804 12.969 1 97.5 9 ARG B C 1
ATOM 654 O O . ARG B 1 9 ? 3.189 0.482 12.82 1 97.5 9 ARG B O 1
ATOM 661 N N . ILE B 1 10 ? 5.402 0.229 12.367 1 97.81 10 ILE B N 1
ATOM 662 C CA . ILE B 1 10 ? 5.121 -0.87 11.445 1 97.81 10 ILE B CA 1
ATOM 663 C C . ILE B 1 10 ? 5.926 -2.102 11.852 1 97.81 10 ILE B C 1
ATOM 665 O O . ILE B 1 10 ? 6.992 -1.98 12.469 1 97.81 10 ILE B O 1
ATOM 669 N N . PRO B 1 11 ? 5.402 -3.295 11.523 1 96.56 11 PRO B N 1
ATOM 670 C CA . PRO B 1 11 ? 6.16 -4.512 11.82 1 96.56 11 PRO B CA 1
ATOM 671 C C . PRO B 1 11 ? 7.551 -4.512 11.188 1 96.56 11 PRO B C 1
ATOM 673 O O . PRO B 1 11 ? 7.734 -3.959 10.094 1 96.56 11 PRO B O 1
ATOM 676 N N . SER B 1 12 ? 8.461 -5.188 11.828 1 96.69 12 SER B N 1
ATOM 677 C CA . SER B 1 12 ? 9.844 -5.25 11.367 1 96.69 12 SER B CA 1
ATOM 678 C C . SER B 1 12 ? 9.938 -5.844 9.969 1 96.69 12 SER B C 1
ATOM 680 O O . SER B 1 12 ? 10.773 -5.418 9.164 1 96.69 12 SER B O 1
ATOM 682 N N . GLU B 1 13 ? 9.148 -6.816 9.625 1 94.69 13 GLU B N 1
ATOM 683 C CA . GLU B 1 13 ? 9.156 -7.461 8.312 1 94.69 13 GLU B CA 1
ATOM 684 C C . GLU B 1 13 ? 8.828 -6.461 7.203 1 94.69 13 GLU B C 1
ATOM 686 O O . GLU B 1 13 ? 9.43 -6.504 6.129 1 94.69 13 GLU B O 1
ATOM 691 N N . VAL B 1 14 ? 7.871 -5.57 7.48 1 96.44 14 VAL B N 1
ATOM 692 C CA . VAL B 1 14 ? 7.445 -4.57 6.504 1 96.44 14 VAL B CA 1
ATOM 693 C C . VAL B 1 14 ? 8.523 -3.498 6.363 1 96.44 14 VAL B C 1
ATOM 695 O O . VAL B 1 14 ? 8.844 -3.072 5.25 1 96.44 14 VAL B O 1
ATOM 698 N N . HIS B 1 15 ? 9.055 -3.084 7.449 1 97.94 15 HIS B N 1
ATOM 699 C CA . HIS B 1 15 ? 10.125 -2.088 7.434 1 97.94 15 HIS B CA 1
ATOM 700 C C . HIS B 1 15 ? 11.328 -2.586 6.645 1 97.94 15 HIS B C 1
ATOM 702 O O . HIS B 1 15 ? 11.898 -1.846 5.84 1 97.94 15 HIS B O 1
ATOM 708 N N . GLU B 1 16 ? 11.695 -3.826 6.934 1 96.75 16 GLU B N 1
ATOM 709 C CA . GLU B 1 16 ? 12.844 -4.422 6.254 1 96.75 16 GLU B CA 1
ATOM 710 C C . GLU B 1 16 ? 12.602 -4.531 4.754 1 96.75 16 GLU B C 1
ATOM 712 O O . GLU B 1 16 ? 13.5 -4.27 3.953 1 96.75 16 GLU B O 1
ATOM 717 N N . ALA B 1 17 ? 11.383 -4.883 4.371 1 95 17 ALA B N 1
ATOM 718 C CA . ALA B 1 17 ? 11.031 -4.969 2.955 1 95 17 ALA B CA 1
ATOM 719 C C . ALA B 1 17 ? 11.078 -3.594 2.295 1 95 17 ALA B C 1
ATOM 721 O O . ALA B 1 17 ? 11.539 -3.459 1.159 1 95 17 ALA B O 1
ATOM 722 N N . LEU B 1 18 ? 10.602 -2.572 3.045 1 97.56 18 LEU B N 1
ATOM 723 C CA . LEU B 1 18 ? 10.625 -1.195 2.559 1 97.56 18 LEU B CA 1
ATOM 724 C C . LEU B 1 18 ? 12.055 -0.722 2.326 1 97.56 18 LEU B C 1
ATOM 726 O O . LEU B 1 18 ? 12.359 -0.158 1.275 1 97.56 18 LEU B O 1
ATOM 730 N N . MET B 1 19 ? 12.906 -1.033 3.242 1 97.75 19 MET B N 1
ATOM 731 C CA . MET B 1 19 ? 14.305 -0.605 3.135 1 97.75 19 MET B CA 1
ATOM 732 C C . MET B 1 19 ? 15.016 -1.36 2.02 1 97.75 19 MET B C 1
ATOM 734 O O . MET B 1 19 ? 15.859 -0.794 1.324 1 97.75 19 MET B O 1
ATOM 738 N N . ALA B 1 20 ? 14.727 -2.652 1.873 1 95.06 20 ALA B N 1
ATOM 739 C CA . ALA B 1 20 ? 15.289 -3.428 0.77 1 95.06 20 ALA B CA 1
ATOM 740 C C . ALA B 1 20 ? 14.891 -2.832 -0.578 1 95.06 20 ALA B C 1
ATOM 742 O O . ALA B 1 20 ? 15.711 -2.76 -1.497 1 95.06 20 ALA B O 1
ATOM 743 N N . ARG B 1 21 ? 13.57 -2.391 -0.686 1 94.38 21 ARG B N 1
ATOM 744 C CA . ARG B 1 21 ? 13.078 -1.779 -1.916 1 94.38 21 ARG B CA 1
ATOM 745 C C . ARG B 1 21 ? 13.773 -0.451 -2.186 1 94.38 21 ARG B C 1
ATOM 747 O O . ARG B 1 21 ? 14.078 -0.125 -3.336 1 94.38 21 ARG B O 1
ATOM 754 N N . VAL B 1 22 ? 14.078 0.305 -1.143 1 95.69 22 VAL B N 1
ATOM 755 C CA . VAL B 1 22 ? 14.812 1.562 -1.258 1 95.69 22 VAL B CA 1
ATOM 756 C C . VAL B 1 22 ? 16.188 1.301 -1.858 1 95.69 22 VAL B C 1
ATOM 758 O O . VAL B 1 22 ? 16.625 2.002 -2.779 1 95.69 22 VAL B O 1
ATOM 761 N N . LYS B 1 23 ? 16.766 0.271 -1.34 1 94.81 23 LYS B N 1
ATOM 762 C CA . LYS B 1 23 ? 18.109 -0.068 -1.773 1 94.81 23 LYS B CA 1
A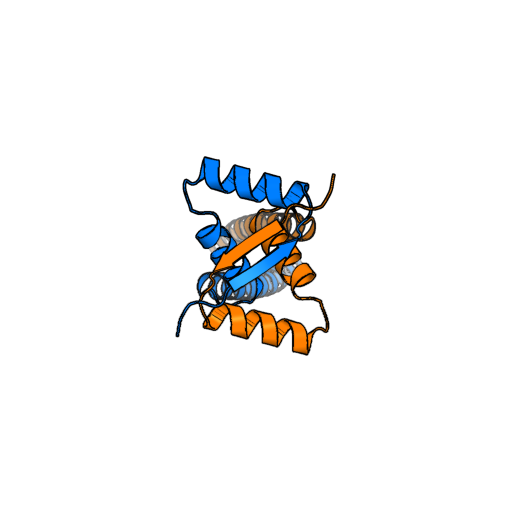TOM 763 C C . LYS B 1 23 ? 18.125 -0.534 -3.227 1 94.81 23 LYS B C 1
ATOM 765 O O . LYS B 1 23 ? 19.016 -0.174 -3.994 1 94.81 23 LYS B O 1
ATOM 770 N N . ILE B 1 24 ? 17.141 -1.306 -3.645 1 89.38 24 ILE B N 1
ATOM 771 C CA . ILE B 1 24 ? 17.062 -1.927 -4.965 1 89.38 24 ILE B CA 1
ATOM 772 C C . ILE B 1 24 ? 16.703 -0.876 -6.012 1 89.38 24 ILE B C 1
ATOM 774 O O . ILE B 1 24 ? 17.281 -0.857 -7.102 1 89.38 24 ILE B O 1
ATOM 778 N N . THR B 1 25 ? 15.805 0.061 -5.699 1 89.69 25 THR B N 1
ATOM 779 C CA . THR B 1 25 ? 15.227 0.959 -6.691 1 89.69 25 THR B CA 1
ATOM 780 C C . THR B 1 25 ? 15.898 2.328 -6.637 1 89.69 25 THR B C 1
ATOM 782 O O . THR B 1 25 ? 15.828 3.1 -7.598 1 89.69 25 THR B O 1
ATOM 785 N N . GLY B 1 26 ? 16.453 2.689 -5.461 1 92.81 26 GLY B N 1
ATOM 786 C CA . GLY B 1 26 ? 17 4.023 -5.262 1 92.81 26 GLY B CA 1
ATOM 787 C C . GLY B 1 26 ? 15.93 5.059 -4.949 1 92.81 26 GLY B C 1
ATOM 788 O O . GLY B 1 26 ? 16.234 6.238 -4.773 1 92.81 26 GLY B O 1
ATOM 789 N N . GLN B 1 27 ? 14.664 4.66 -4.922 1 92.25 27 GLN B N 1
ATOM 790 C CA . GLN B 1 27 ? 13.57 5.547 -4.539 1 92.25 27 GLN B CA 1
ATOM 791 C C . GLN B 1 27 ? 13.633 5.879 -3.051 1 92.25 27 GLN B C 1
ATOM 793 O O . GLN B 1 27 ? 14.148 5.094 -2.252 1 92.25 27 GLN B O 1
ATOM 798 N N . SER B 1 28 ? 13.141 7.047 -2.74 1 96.81 28 SER B N 1
ATOM 799 C CA . SER B 1 28 ? 13.102 7.422 -1.329 1 96.81 28 SER B CA 1
ATOM 800 C C . SER B 1 28 ? 12.031 6.645 -0.58 1 96.81 28 SER B C 1
ATOM 802 O O . SER B 1 28 ? 11.062 6.168 -1.184 1 96.81 28 SER B O 1
ATOM 804 N N . LYS B 1 29 ? 12.234 6.551 0.664 1 96.75 29 LYS B N 1
ATOM 805 C CA . LYS B 1 29 ? 11.242 5.953 1.555 1 96.75 29 LYS B CA 1
ATOM 806 C C . LYS B 1 29 ? 9.883 6.637 1.4 1 96.75 29 LYS B C 1
ATOM 808 O O . LYS B 1 29 ? 8.852 5.965 1.318 1 96.75 29 LYS B O 1
ATOM 813 N N . SER B 1 30 ? 9.859 7.914 1.35 1 97.12 30 SER B N 1
ATOM 814 C CA . SER B 1 30 ? 8.641 8.703 1.2 1 97.12 30 SER B CA 1
ATOM 815 C C . SER B 1 30 ? 7.922 8.367 -0.104 1 97.12 30 SER B C 1
ATOM 817 O O . SER B 1 30 ? 6.707 8.164 -0.115 1 97.12 30 SER B O 1
ATOM 819 N N . ASP B 1 31 ? 8.719 8.289 -1.111 1 96.12 31 ASP B N 1
ATOM 820 C CA . ASP B 1 31 ? 8.141 7.992 -2.42 1 96.12 31 ASP B CA 1
ATOM 821 C C . ASP B 1 31 ? 7.484 6.613 -2.426 1 96.12 31 ASP B C 1
ATOM 823 O O . ASP B 1 31 ? 6.395 6.441 -2.975 1 96.12 31 ASP B O 1
ATOM 827 N N . LEU B 1 32 ? 8.133 5.637 -1.811 1 96.44 32 LEU B N 1
ATOM 828 C CA . LEU B 1 32 ? 7.617 4.273 -1.781 1 96.44 32 LEU B CA 1
ATOM 829 C C . LEU B 1 32 ? 6.332 4.195 -0.96 1 96.44 32 LEU B C 1
ATOM 831 O O . LEU B 1 32 ? 5.375 3.533 -1.361 1 96.44 32 LEU B O 1
ATOM 835 N N . VAL B 1 33 ? 6.266 4.926 0.134 1 97.94 33 VAL B N 1
ATOM 836 C CA . VAL B 1 33 ? 5.082 4.938 0.983 1 97.94 33 VAL B CA 1
ATOM 837 C C . VAL B 1 33 ? 3.926 5.617 0.25 1 97.94 33 VAL B C 1
ATOM 839 O O . VAL B 1 33 ? 2.797 5.121 0.264 1 97.94 33 VAL B O 1
ATOM 842 N N . ILE B 1 34 ? 4.234 6.703 -0.392 1 97.06 34 ILE B N 1
ATOM 843 C CA . ILE B 1 34 ? 3.221 7.438 -1.139 1 97.06 34 ILE B CA 1
ATOM 844 C C . ILE B 1 34 ? 2.676 6.566 -2.266 1 97.06 34 ILE B C 1
ATOM 846 O O . ILE B 1 34 ? 1.461 6.48 -2.461 1 97.06 34 ILE B O 1
ATOM 850 N N . ASP B 1 35 ? 3.59 5.836 -2.939 1 93.94 35 ASP B N 1
ATOM 851 C CA . ASP B 1 35 ? 3.178 4.965 -4.035 1 93.94 35 ASP B CA 1
ATOM 852 C C . ASP B 1 35 ? 2.316 3.812 -3.523 1 93.94 35 ASP B C 1
ATOM 854 O O . ASP B 1 35 ? 1.315 3.453 -4.148 1 93.94 35 ASP B O 1
ATOM 858 N N . ALA B 1 36 ? 2.707 3.242 -2.434 1 93.5 36 ALA B N 1
ATOM 859 C CA . ALA B 1 36 ? 1.953 2.146 -1.828 1 93.5 36 ALA B CA 1
ATOM 860 C C . ALA B 1 36 ? 0.545 2.596 -1.446 1 93.5 36 ALA B C 1
ATOM 862 O O . ALA B 1 36 ? -0.436 1.915 -1.757 1 93.5 36 ALA B O 1
ATOM 863 N N . LEU B 1 37 ? 0.403 3.803 -0.898 1 95.94 37 LEU B N 1
ATOM 864 C CA . LEU B 1 37 ? -0.887 4.32 -0.456 1 95.94 37 LEU B CA 1
ATOM 865 C C . LEU B 1 37 ? -1.767 4.68 -1.649 1 95.94 37 LEU B C 1
ATOM 867 O O . LEU B 1 37 ? -2.961 4.371 -1.661 1 95.94 37 LEU B O 1
ATOM 871 N N . ARG B 1 38 ? -1.135 5.266 -2.609 1 93.62 38 ARG B N 1
ATOM 872 C CA . ARG B 1 38 ? -1.901 5.602 -3.805 1 93.62 38 ARG B CA 1
ATOM 873 C C . ARG B 1 38 ? -2.48 4.352 -4.453 1 93.62 38 ARG B C 1
ATOM 875 O O . ARG B 1 38 ? -3.648 4.332 -4.848 1 93.62 38 ARG B O 1
ATOM 882 N N . SER B 1 39 ? -1.637 3.365 -4.562 1 88.38 39 SER B N 1
ATOM 883 C CA . SER B 1 39 ? -2.064 2.104 -5.156 1 88.38 39 SER B CA 1
ATOM 884 C C . SER B 1 39 ? -3.17 1.451 -4.336 1 88.38 39 SER B C 1
ATOM 886 O O . SER B 1 39 ? -4.191 1.029 -4.883 1 88.38 39 SER B O 1
ATOM 888 N N . TYR B 1 40 ? -2.973 1.414 -3.117 1 88.44 40 TYR B N 1
ATOM 889 C CA . TYR B 1 40 ? -3.873 0.719 -2.203 1 88.44 40 TYR B CA 1
ATOM 890 C C . TYR B 1 40 ? -5.219 1.431 -2.117 1 88.44 40 TYR B C 1
ATOM 892 O O . TYR B 1 40 ? -6.266 0.784 -2.053 1 88.44 40 TYR B O 1
ATOM 900 N N . LEU B 1 41 ? -5.238 2.744 -2.203 1 90.44 41 LEU B N 1
ATOM 901 C CA . LEU B 1 41 ? -6.43 3.562 -2.012 1 90.44 41 LEU B CA 1
ATOM 902 C C . LEU B 1 41 ? -7.125 3.832 -3.342 1 90.44 41 LEU B C 1
ATOM 904 O O . LEU B 1 41 ? -8.203 4.426 -3.373 1 90.44 41 LEU B O 1
ATOM 908 N N . GLY B 1 42 ? -6.406 3.379 -4.398 1 84.94 42 GLY B N 1
ATOM 909 C CA . GLY B 1 42 ? -7.027 3.512 -5.707 1 84.94 42 GLY B CA 1
ATOM 910 C C . GLY B 1 42 ? -6.879 4.898 -6.301 1 84.94 42 GLY B C 1
ATOM 911 O O . GLY B 1 42 ? -7.754 5.363 -7.031 1 84.94 42 GLY B O 1
ATOM 912 N N . ILE B 1 43 ? -5.945 5.617 -5.902 1 80.25 43 ILE B N 1
ATOM 913 C CA . ILE B 1 43 ? -5.715 6.977 -6.379 1 80.25 43 ILE B CA 1
ATOM 914 C C . ILE B 1 43 ? -4.77 6.949 -7.582 1 80.25 43 ILE B C 1
ATOM 916 O O . ILE B 1 43 ? -4.734 7.895 -8.367 1 80.25 43 ILE B O 1
ATOM 920 N N . SER B 1 44 ? -4.117 5.777 -7.863 1 68.06 44 SER B N 1
ATOM 921 C CA . SER B 1 44 ? -3.174 5.77 -8.977 1 68.06 44 SER B CA 1
ATOM 922 C C . SER B 1 44 ? -3.85 5.332 -10.273 1 68.06 44 SER B C 1
ATOM 924 O O . SER B 1 44 ? -4.68 4.426 -10.266 1 68.06 44 SER B O 1
ATOM 926 N N . PRO B 1 45 ? -3.535 6.234 -11.227 1 58.91 45 PRO B N 1
ATOM 927 C CA . PRO B 1 45 ? -4.047 5.875 -12.555 1 58.91 45 PRO B CA 1
ATOM 928 C C . PRO B 1 45 ? -3.764 4.422 -12.922 1 58.91 45 PRO B C 1
ATOM 93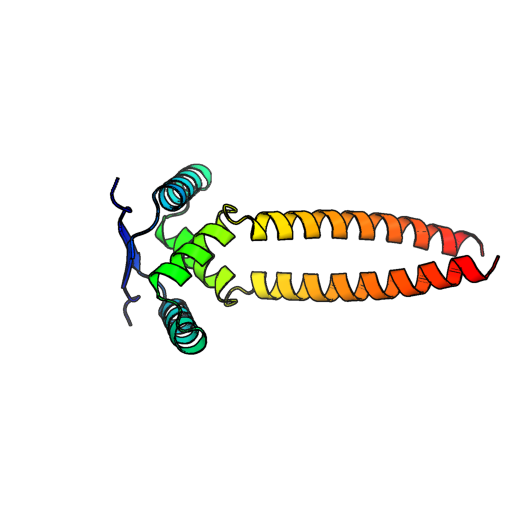0 O O . PRO B 1 45 ? -4.594 3.77 -13.562 1 58.91 45 PRO B O 1
ATOM 933 N N . GLN B 1 46 ? -2.699 3.977 -12.438 1 56.31 46 GLN B N 1
ATOM 934 C CA . GLN B 1 46 ? -2.287 2.627 -12.805 1 56.31 46 GLN B CA 1
ATOM 935 C C . GLN B 1 46 ? -3.236 1.583 -12.227 1 56.31 46 GLN B C 1
ATOM 937 O O . GLN B 1 46 ? -3.586 0.611 -12.898 1 56.31 46 GLN B O 1
ATOM 942 N N . GLN B 1 47 ? -3.574 1.771 -10.891 1 57.25 47 GLN B N 1
ATOM 943 C CA . GLN B 1 47 ? -4.547 0.853 -10.305 1 57.25 47 GLN B CA 1
ATOM 944 C C . GLN B 1 47 ? -5.871 0.9 -11.062 1 57.25 47 GLN B C 1
ATOM 946 O O . GLN B 1 47 ? -6.508 -0.134 -11.273 1 57.25 47 GLN B O 1
ATOM 951 N N . GLU B 1 48 ? -6.109 2.18 -11.391 1 56.41 48 GLU B N 1
ATOM 952 C CA . GLU B 1 48 ? -7.301 2.326 -12.219 1 56.41 48 GLU B CA 1
ATOM 953 C C . GLU B 1 48 ? -7.18 1.513 -13.508 1 56.41 48 GLU B C 1
ATOM 955 O O . GLU B 1 48 ? -8.148 0.876 -13.938 1 56.41 48 GLU B O 1
ATOM 960 N N . LYS B 1 49 ? -6.02 1.58 -13.984 1 58.22 49 LYS B N 1
ATOM 961 C CA . LYS B 1 4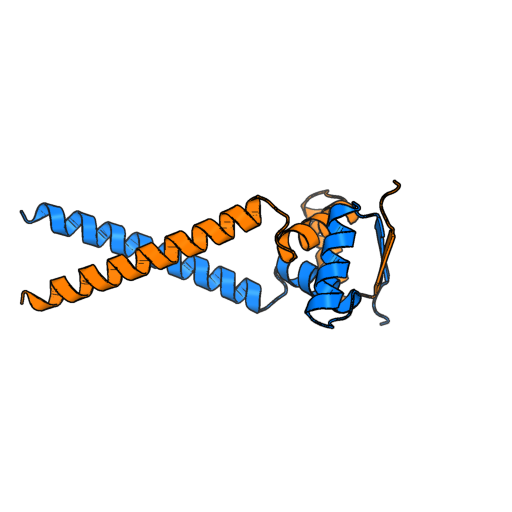9 ? -5.777 0.845 -15.219 1 58.22 49 LYS B CA 1
ATOM 962 C C . LYS B 1 49 ? -5.805 -0.662 -14.984 1 58.22 49 LYS B C 1
ATOM 964 O O . LYS B 1 49 ? -6.379 -1.411 -15.773 1 58.22 49 LYS B O 1
ATOM 969 N N . LEU B 1 50 ? -5.262 -1.119 -13.891 1 57.91 50 LEU B N 1
ATOM 970 C CA . LEU B 1 50 ? -5.285 -2.531 -13.523 1 57.91 50 LEU B CA 1
ATOM 971 C C . LEU B 1 50 ? -6.715 -3.004 -13.273 1 57.91 50 LEU B C 1
ATOM 973 O O . LEU B 1 50 ? -7.098 -4.09 -13.711 1 57.91 50 LEU B O 1
ATOM 977 N N . ASP B 1 51 ? -7.422 -2.223 -12.555 1 58.25 51 ASP B N 1
ATOM 978 C CA . ASP B 1 51 ? -8.836 -2.516 -12.312 1 58.25 51 ASP B CA 1
ATOM 979 C C . ASP B 1 51 ? -9.602 -2.639 -13.625 1 58.25 51 ASP B C 1
ATOM 981 O O . ASP B 1 51 ? -10.422 -3.543 -13.789 1 58.25 51 ASP B O 1
ATOM 985 N N . GLN B 1 52 ? -9.227 -1.804 -14.5 1 59.5 52 GLN B N 1
ATOM 986 C CA . GLN B 1 52 ? -9.859 -1.842 -15.812 1 59.5 52 GLN B CA 1
ATOM 987 C C . GLN B 1 52 ? -9.461 -3.102 -16.578 1 59.5 52 GLN B C 1
ATOM 989 O O . GLN B 1 52 ? -10.289 -3.715 -17.25 1 59.5 52 GLN B O 1
ATOM 994 N N . LEU B 1 53 ? -8.258 -3.443 -16.391 1 57.69 53 LEU B N 1
ATOM 995 C CA . LEU B 1 53 ? -7.77 -4.645 -17.062 1 57.69 53 LEU B CA 1
ATOM 996 C C . LEU B 1 53 ? -8.422 -5.895 -16.469 1 57.69 53 LEU B C 1
ATOM 998 O O . LEU B 1 53 ? -8.773 -6.82 -17.219 1 57.69 53 LEU B O 1
ATOM 1002 N N . GLU B 1 54 ? -8.578 -5.855 -15.25 1 58.66 54 GLU B N 1
ATOM 1003 C CA . GLU B 1 54 ? -9.211 -6.984 -14.578 1 58.66 54 GLU B CA 1
ATOM 1004 C C . GLU B 1 54 ? -10.664 -7.145 -15.008 1 58.66 54 GLU B C 1
ATOM 1006 O O . GLU B 1 54 ? -11.133 -8.258 -15.227 1 58.66 54 GLU B O 1
ATOM 1011 N N . VAL B 1 55 ? -11.336 -6.137 -15.078 1 61.97 55 VAL B N 1
ATOM 1012 C CA . VAL B 1 55 ? -12.719 -6.133 -15.531 1 61.97 55 VAL B CA 1
ATOM 1013 C C . VAL B 1 55 ? -12.789 -6.641 -16.969 1 61.97 55 VAL B C 1
ATOM 1015 O O . VAL B 1 55 ? -13.641 -7.473 -17.297 1 61.97 55 VAL B O 1
ATOM 1018 N N . ARG B 1 56 ? -11.883 -6.164 -17.766 1 60.28 56 ARG B N 1
ATOM 1019 C CA . ARG B 1 56 ? -11.852 -6.578 -19.172 1 60.28 56 ARG B CA 1
ATOM 1020 C C . ARG B 1 56 ? -11.508 -8.055 -19.281 1 60.28 56 ARG B C 1
ATOM 1022 O O . ARG B 1 56 ? -12.102 -8.773 -20.094 1 60.28 56 ARG B O 1
ATOM 1029 N N . LEU B 1 57 ? -10.648 -8.484 -18.469 1 60.72 57 LEU B N 1
ATOM 1030 C CA . LEU B 1 57 ? -10.242 -9.891 -18.438 1 60.72 57 LEU B CA 1
ATOM 1031 C C . LEU B 1 57 ? -11.414 -10.781 -18.031 1 60.72 57 LEU B C 1
ATOM 1033 O O . LEU B 1 57 ? -11.648 -11.82 -18.656 1 60.72 57 LEU B O 1
ATOM 1037 N N . SER B 1 58 ? -12.07 -10.375 -17.016 1 62.84 58 SER B N 1
ATOM 1038 C CA . SER B 1 58 ? -13.227 -11.125 -16.562 1 62.84 58 SER B CA 1
ATOM 1039 C C . SER B 1 58 ? -14.297 -11.211 -17.641 1 62.84 58 SER B C 1
ATOM 1041 O O . SER B 1 58 ? -14.922 -12.258 -17.828 1 62.84 58 SER B O 1
ATOM 1043 N N . ALA B 1 59 ? -14.492 -10.156 -18.328 1 62.25 59 ALA B N 1
ATOM 1044 C CA . ALA B 1 59 ? -15.477 -10.117 -19.406 1 62.25 59 ALA B CA 1
ATOM 1045 C C . ALA B 1 59 ? -15.07 -11.055 -20.547 1 62.25 59 ALA B C 1
ATOM 1047 O O . ALA B 1 59 ? -15.922 -11.75 -21.109 1 62.25 59 ALA B O 1
ATOM 1048 N N . LEU B 1 60 ? -13.844 -11.031 -20.797 1 60.44 60 LEU B N 1
ATOM 1049 C CA . LEU B 1 60 ? -13.305 -11.875 -21.859 1 60.44 60 LEU B CA 1
ATOM 1050 C C . LEU B 1 60 ? -13.406 -13.352 -21.484 1 60.44 60 LEU B C 1
ATOM 1052 O O . LEU B 1 60 ? -13.742 -14.188 -22.328 1 60.44 60 LEU B O 1
ATOM 1056 N N . GLU B 1 61 ? -13.188 -13.641 -20.25 1 60.41 61 GLU B N 1
ATOM 1057 C CA . GLU B 1 61 ? -13.297 -15.008 -19.75 1 60.41 61 GLU B CA 1
ATOM 1058 C C . GLU B 1 61 ? -14.734 -15.508 -19.812 1 60.41 61 GLU B C 1
ATOM 1060 O O . GLU B 1 61 ? -14.977 -16.656 -20.188 1 60.41 61 GLU B O 1
ATOM 1065 N N . PHE B 1 62 ? -15.594 -14.711 -19.5 1 61.47 62 PHE B N 1
ATOM 1066 C CA . PHE B 1 62 ? -17.016 -15.031 -19.578 1 61.47 62 PHE B CA 1
ATOM 1067 C C . PHE B 1 62 ? -17.422 -15.352 -21 1 61.47 62 PHE B C 1
ATOM 1069 O O . PHE B 1 62 ? -18.125 -16.328 -21.25 1 61.47 62 PHE B O 1
ATOM 1076 N N . LYS B 1 63 ? -16.953 -14.555 -21.906 1 62.19 63 LYS B N 1
ATOM 1077 C CA . LYS B 1 63 ? -17.266 -14.734 -23.312 1 62.19 63 LYS B CA 1
ATOM 1078 C C . LYS B 1 63 ? -16.672 -16.031 -23.844 1 62.19 63 LYS B C 1
ATOM 1080 O O . LYS B 1 63 ? -17.312 -16.734 -24.625 1 62.19 63 LYS B O 1
ATOM 1085 N N . LEU B 1 64 ? -15.484 -16.359 -23.422 1 59.56 64 LEU B N 1
ATOM 1086 C CA . LEU B 1 64 ? -14.789 -17.578 -23.828 1 59.56 64 LEU B CA 1
ATOM 1087 C C . LEU B 1 64 ? -15.508 -18.812 -23.297 1 59.56 64 LEU B C 1
ATOM 1089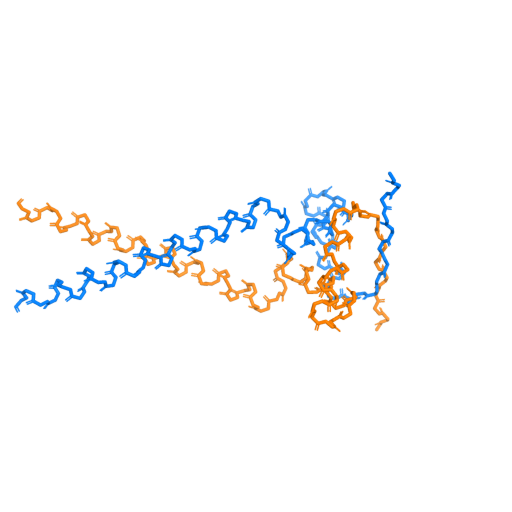 O O . LEU B 1 64 ? -15.602 -19.812 -23.984 1 59.56 64 LEU B O 1
ATOM 1093 N N . GLU B 1 65 ? -15.922 -18.688 -22.094 1 65.06 65 GLU B N 1
ATOM 1094 C CA . GLU B 1 65 ? -16.688 -19.781 -21.484 1 65.06 65 GLU B CA 1
ATOM 1095 C C . GLU B 1 65 ? -17.969 -20.047 -22.25 1 65.06 65 GLU B C 1
ATOM 1097 O O . GLU B 1 65 ? -18.359 -21.203 -22.453 1 65.06 65 GLU B O 1
ATOM 1102 N N . GLN B 1 66 ? -18.578 -19.031 -22.75 1 62.44 66 GLN B N 1
ATOM 1103 C CA . GLN B 1 66 ? -19.812 -19.156 -23.5 1 62.44 66 GLN B CA 1
ATOM 1104 C C . GLN B 1 66 ? -19.578 -19.781 -24.875 1 62.44 66 GLN B C 1
ATOM 1106 O O . GLN B 1 66 ? -20.375 -20.578 -25.344 1 62.44 66 GLN B O 1
ATOM 1111 N N . LEU B 1 67 ? -18.422 -19.438 -25.438 1 60.41 67 LEU B N 1
ATOM 1112 C CA . LEU B 1 67 ? -18.078 -19.953 -26.75 1 60.41 67 LEU B CA 1
ATOM 1113 C C . LEU B 1 67 ? -17.625 -21.406 -26.656 1 60.41 67 LEU B C 1
ATOM 1115 O O . LEU B 1 67 ? -17.891 -22.203 -27.578 1 60.41 67 LEU B O 1
ATOM 1119 N N . GLY B 1 68 ? -16.875 -21.719 -25.688 1 59.56 68 GLY B N 1
ATOM 1120 C CA . GLY B 1 68 ? -16.438 -23.094 -25.469 1 59.56 68 GLY B CA 1
ATOM 1121 C C . GLY B 1 68 ? -17.578 -24.047 -25.172 1 59.56 68 GLY B C 1
ATOM 1122 O O . GLY B 1 68 ? -17.547 -25.219 -25.547 1 59.56 68 GLY B O 1
ATOM 1123 N N . GLU B 1 69 ? -18.547 -23.688 -24.406 1 61.78 69 GLU B N 1
ATOM 1124 C CA . GLU B 1 69 ? -19.719 -24.516 -24.156 1 61.78 69 GLU B CA 1
ATOM 1125 C C . GLU B 1 69 ? -20.5 -24.766 -25.438 1 61.78 69 GLU B C 1
ATOM 1127 O O . GLU B 1 69 ? -21.062 -25.859 -25.625 1 61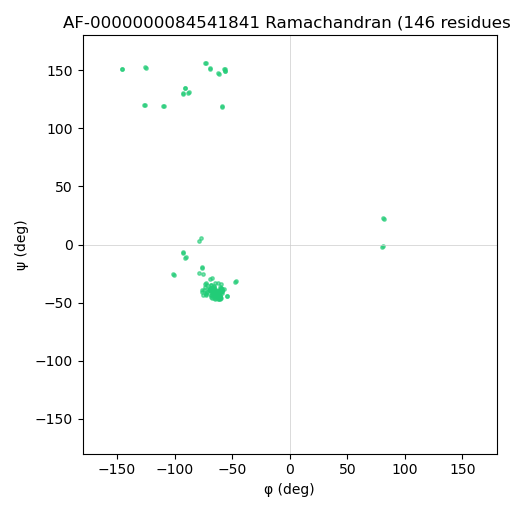.78 69 GLU B O 1
ATOM 1132 N N . GLU B 1 70 ? -20.531 -23.891 -26.312 1 56.31 70 GLU B N 1
ATOM 1133 C CA . GLU B 1 70 ? -21.219 -24.094 -27.578 1 56.31 70 GLU B CA 1
ATOM 1134 C C . GLU B 1 70 ? -20.453 -25.062 -28.484 1 56.31 70 GLU B C 1
ATOM 1136 O O . GLU B 1 70 ? -21.047 -25.797 -29.266 1 56.31 70 GLU B O 1
ATOM 1141 N N . SER B 1 71 ? -19.172 -25.031 -28.391 1 55.12 71 SER B N 1
ATOM 1142 C CA . SER B 1 71 ? -18.438 -25.938 -29.266 1 55.12 71 SER B CA 1
ATOM 1143 C C . SER B 1 71 ? -18.641 -27.391 -28.859 1 55.12 71 SER B C 1
ATOM 1145 O O . SER B 1 71 ? -18.422 -28.312 -29.656 1 55.12 71 SER B O 1
ATOM 1147 N N . HIS B 1 72 ? -18.859 -27.641 -27.641 1 55.56 72 HIS B N 1
ATOM 1148 C CA . HIS B 1 72 ? -19.078 -29.031 -27.281 1 55.56 72 HIS B CA 1
ATOM 1149 C C . HIS B 1 72 ? -20.484 -29.484 -27.688 1 55.56 72 HIS B C 1
ATOM 1151 O O . HIS B 1 72 ? -20.812 -30.672 -27.609 1 55.56 72 HIS B O 1
ATOM 1157 N N . SER B 1 73 ? -21.391 -28.641 -27.891 1 54.72 73 SER B N 1
ATOM 1158 C CA . SER B 1 73 ? -22.703 -29.156 -28.266 1 54.72 73 SER B CA 1
ATOM 1159 C C . SER B 1 73 ? -22.719 -29.625 -29.719 1 54.72 73 SER B C 1
ATOM 1161 O O . SER B 1 73 ? -23.719 -30.188 -30.172 1 54.72 73 SER B O 1
ATOM 1163 N N . ASP B 1 74 ? -21.891 -29.109 -30.516 1 50.91 74 ASP B N 1
ATOM 1164 C CA . ASP B 1 74 ? -22.078 -29.578 -31.875 1 50.91 74 ASP B CA 1
ATOM 1165 C C . ASP B 1 74 ? -21.5 -30.984 -32.062 1 50.91 74 ASP B C 1
ATOM 1167 O O . ASP B 1 74 ? -21.578 -31.547 -33.156 1 50.91 74 ASP B O 1
ATOM 1171 N N . ASP B 1 75 ? -21.016 -31.656 -31.016 1 39.41 75 ASP B N 1
ATOM 1172 C CA . ASP B 1 75 ? -20.953 -33.062 -31.438 1 39.41 75 ASP B CA 1
ATOM 1173 C C . ASP B 1 75 ? -22.312 -33.719 -31.344 1 39.41 75 ASP B C 1
ATOM 1175 O O . ASP B 1 75 ? -23.094 -33.438 -30.438 1 39.41 75 ASP B O 1
#

Sequence (150 aa):
MPNPFLGVRIPSEVHEALMARVKITGQSKSDLVIDALRSYLGISPQQEKLDQLEVRLSALEFKLEQLGEESHSDDMPNPFLGVRIPSEVHEALMARVKITGQSKSDLVIDALRSYLGISPQQEKLDQLEVRLSALEFKLEQLGEESHSDD

Organism: NCBI:txid376219

Foldseek 3Di:
DDDDDDDDDDDPVVVVVLVVCCVVPVDDSVVVVVVVCCLVVVVDVVVVVVVVVVVVVVVVVVVVVVVVVVVVVVD/DDDDDDDDDDDPVVVVVLVVCCVVPVDDSVVVVVVVCCLVVVVDVVVVVVVVVVVVVVVVVVVVVVVVVVVVVVD

pLDDT: mean 79.12, std 18.18, range [38.69, 98.25]

Secondary structure (DSSP, 8-state):
-PPPEEEEE--HHHHHHHHHHHHHH---HHHHHHHHHHHHHT-SHHHHHHHHHHHHHHHHHHHHHHHHHHHTTT-/-PPPEEEEE--HHHHHHHHHHHHHH---HHHHHHHHHHHHHT-SHHHHHHHHHHHHHHHHHHHHHHHHHHHHHT-

Solvent-accessible surface area (backbone atoms only — not comparable to full-atom values): 8336 Å² total; per-residue (Å²): 128,79,52,46,78,46,77,38,61,38,54,59,71,57,52,50,52,52,52,50,48,27,68,74,70,67,49,51,69,48,56,53,52,50,50,17,44,28,46,64,72,57,69,29,68,61,42,51,47,48,52,48,48,50,53,52,48,53,52,50,50,53,52,47,54,56,51,55,59,53,62,62,60,73,108,130,83,52,47,78,44,74,38,62,37,55,59,71,58,52,52,50,52,50,51,47,27,69,74,69,68,50,52,70,48,55,52,52,50,50,17,44,29,46,64,72,56,69,28,69,61,42,51,48,49,54,49,47,50,53,52,47,51,53,50,49,52,52,49,53,56,52,54,58,53,60,63,58,74,106

Radius of gyration: 20.93 Å; Cα contacts (8 Å, |Δi|>4): 125; chains: 2; bounding box: 41×57×62 Å